Protein AF-A0A6B1GL31-F1 (afdb_monomer_lite)

Radius of gyration: 16.12 Å; chains: 1; bounding box: 44×30×36 Å

pLDDT: mean 74.43, std 24.96, range [25.78, 97.75]

Secondary structure (DSSP, 8-state):
------SSTTTT-SEEEEEEEEETHHHHHTT-S--EEEEEEEETTEEEEEEEEESS-TTSS-EEEEEETTSPPEETTEEP------TT--S------S---S-----------

Foldseek 3Di:
DDDDDPPDPVLPDQKDKDWDQWAVVVCVVVVHQFIKTKIFMDGSNHTAKIKIFGCQDPVRHTWIWIDGQVGATDTPNHHDDPPDPDPPDPDDDDDDRDDPPDDPPDPPPDDDD

Structure (mmCIF, N/CA/C/O backbone):
data_AF-A0A6B1GL31-F1
#
_entry.id   AF-A0A6B1GL31-F1
#
loop_
_atom_site.group_PDB
_atom_site.id
_atom_site.type_symbol
_atom_site.label_atom_id
_atom_site.label_alt_id
_atom_site.label_comp_id
_atom_site.label_asym_id
_atom_site.label_entity_id
_atom_site.label_seq_id
_atom_site.pdbx_PDB_ins_code
_atom_site.Cartn_x
_atom_site.Cartn_y
_atom_site.Cartn_z
_atom_site.occupancy
_atom_site.B_iso_or_equiv
_atom_site.auth_seq_id
_atom_site.auth_comp_id
_atom_site.auth_asym_id
_atom_site.auth_atom_id
_atom_site.pdbx_PDB_model_num
ATOM 1 N N . MET A 1 1 ? -24.780 13.510 -17.388 1.00 36.78 1 MET A N 1
ATOM 2 C CA . MET A 1 1 ? -25.994 13.641 -16.550 1.00 36.78 1 MET A CA 1
ATOM 3 C C . MET A 1 1 ? -25.917 12.570 -15.474 1.00 36.78 1 MET A C 1
ATOM 5 O O . MET A 1 1 ? -25.730 11.428 -15.863 1.00 36.78 1 MET A O 1
ATOM 9 N N . GLY A 1 2 ? -26.027 12.949 -14.189 1.00 37.94 2 GLY A N 1
ATOM 10 C CA . GLY A 1 2 ? -25.887 12.077 -12.999 1.00 37.94 2 GLY A CA 1
ATOM 11 C C . GLY A 1 2 ? -24.460 11.539 -12.758 1.00 37.94 2 GLY A C 1
ATOM 12 O O . GLY A 1 2 ? -23.749 11.303 -13.728 1.00 37.94 2 GLY A O 1
ATOM 13 N N . ALA A 1 3 ? -23.954 11.323 -11.537 1.00 46.50 3 ALA A N 1
ATOM 14 C CA . ALA A 1 3 ? -24.313 11.747 -10.163 1.00 46.50 3 ALA A CA 1
ATOM 15 C C . ALA A 1 3 ? -23.053 11.482 -9.265 1.00 46.50 3 ALA A C 1
ATOM 17 O O . ALA A 1 3 ? -22.081 10.946 -9.794 1.00 46.50 3 ALA A O 1
ATOM 18 N N . GLU A 1 4 ? -22.876 11.810 -7.976 1.00 46.56 4 GLU A N 1
ATOM 19 C CA . GLU A 1 4 ? -23.655 12.411 -6.863 1.00 46.56 4 GLU A CA 1
ATOM 20 C C . GLU A 1 4 ? -22.805 13.558 -6.226 1.00 46.56 4 GLU A C 1
ATOM 22 O O . GLU A 1 4 ? -21.624 13.687 -6.540 1.00 46.56 4 GLU A O 1
ATOM 27 N N . ALA A 1 5 ? -23.281 14.547 -5.454 1.00 50.81 5 ALA A N 1
ATOM 28 C CA . ALA A 1 5 ? -24.040 14.584 -4.185 1.00 50.81 5 ALA A CA 1
ATOM 29 C C . ALA A 1 5 ? -23.289 14.162 -2.890 1.00 50.81 5 ALA A C 1
ATOM 31 O O . ALA A 1 5 ? -23.846 13.511 -2.013 1.00 50.81 5 ALA A O 1
ATOM 32 N N . GLY A 1 6 ? -22.045 14.629 -2.709 1.00 43.34 6 GLY A N 1
ATOM 33 C CA . GLY A 1 6 ? -21.312 14.590 -1.424 1.00 43.34 6 GLY A CA 1
ATOM 34 C C . GLY A 1 6 ? -21.733 15.680 -0.421 1.00 43.34 6 GLY A C 1
ATOM 35 O O . GLY A 1 6 ? -20.884 16.429 0.066 1.00 43.34 6 GLY A O 1
ATOM 36 N N . GLY A 1 7 ? -23.039 15.830 -0.175 1.00 45.38 7 GLY A N 1
ATOM 37 C CA . GLY A 1 7 ? -23.608 16.818 0.749 1.00 45.38 7 GLY A CA 1
ATOM 38 C C . GLY A 1 7 ? -24.314 16.149 1.926 1.00 45.38 7 GLY A C 1
ATOM 39 O O . GLY A 1 7 ? -25.345 15.517 1.727 1.00 45.38 7 GLY A O 1
ATOM 40 N N . ASP A 1 8 ? -23.751 16.314 3.127 1.00 48.38 8 ASP A N 1
ATOM 41 C CA . ASP A 1 8 ? -24.305 16.080 4.477 1.00 48.38 8 ASP A CA 1
ATOM 42 C C . ASP A 1 8 ? -24.834 14.667 4.844 1.00 48.38 8 ASP A C 1
ATOM 44 O O . ASP A 1 8 ? -24.639 14.223 5.975 1.00 48.38 8 ASP A O 1
ATOM 48 N N . ALA A 1 9 ? -25.392 13.892 3.910 1.00 51.22 9 ALA A N 1
ATOM 49 C CA . ALA A 1 9 ? -25.933 12.539 4.118 1.00 51.22 9 ALA A CA 1
ATOM 50 C C . ALA A 1 9 ? -24.868 11.430 4.285 1.00 51.22 9 ALA A C 1
ATOM 52 O O . ALA A 1 9 ? -25.190 10.259 4.505 1.00 51.22 9 ALA A O 1
ATOM 53 N N . GLU A 1 10 ? -23.589 11.772 4.143 1.00 53.59 10 GLU A N 1
ATOM 54 C CA . GLU A 1 10 ? -22.463 10.850 4.323 1.00 53.59 10 GLU A CA 1
ATOM 55 C C . GLU A 1 10 ? -21.936 10.854 5.770 1.00 53.59 10 GLU A C 1
ATOM 57 O O . GLU A 1 10 ? -21.319 9.886 6.208 1.00 53.59 10 GLU A O 1
ATOM 62 N N . ALA A 1 11 ? -22.248 11.902 6.545 1.00 54.56 11 ALA A N 1
ATOM 63 C CA . ALA A 1 11 ? -21.807 12.059 7.932 1.00 54.56 11 ALA A CA 1
ATOM 64 C C . ALA A 1 11 ? -22.447 11.054 8.912 1.00 54.56 11 ALA A C 1
ATOM 66 O O . ALA A 1 11 ? -21.862 10.777 9.958 1.00 54.56 11 ALA A O 1
ATOM 67 N N . ASP A 1 12 ? -23.618 10.506 8.570 1.00 63.50 12 ASP A N 1
ATOM 68 C CA . ASP A 1 12 ? -24.404 9.603 9.428 1.00 63.50 12 ASP A CA 1
ATOM 69 C C . ASP A 1 12 ? -24.284 8.115 9.028 1.00 63.50 12 ASP A C 1
ATOM 71 O O . ASP A 1 12 ? -24.831 7.222 9.676 1.00 63.50 12 ASP A O 1
ATOM 75 N N . ARG A 1 13 ? -23.533 7.802 7.961 1.00 78.19 13 ARG A N 1
ATOM 76 C CA . ARG A 1 13 ? -23.271 6.407 7.575 1.00 78.19 13 ARG A CA 1
ATOM 77 C C . ARG A 1 13 ? -22.286 5.766 8.549 1.00 78.19 13 ARG A C 1
ATOM 79 O O . ARG A 1 13 ? -21.183 6.272 8.754 1.00 78.19 13 ARG A O 1
ATOM 86 N N . GLU A 1 14 ? -22.644 4.603 9.109 1.00 90.62 14 GLU A N 1
ATOM 87 C CA . GLU A 1 14 ? -21.724 3.894 10.007 1.00 90.62 14 GLU A CA 1
ATOM 88 C C . GLU A 1 14 ? -20.427 3.513 9.291 1.00 90.62 14 GLU A C 1
ATOM 90 O O . GLU A 1 14 ? -19.370 3.660 9.896 1.00 90.62 14 GLU A O 1
ATOM 95 N N . PHE A 1 15 ? -20.496 3.091 8.024 1.00 93.81 15 PHE A N 1
ATOM 96 C CA . PHE A 1 15 ? -19.333 2.774 7.197 1.00 93.81 15 PHE A CA 1
ATOM 97 C C . PHE A 1 15 ? -19.351 3.555 5.878 1.00 93.81 15 PHE A C 1
ATOM 99 O O . PHE A 1 15 ? -20.375 3.609 5.197 1.00 93.81 15 PHE A O 1
ATOM 106 N N . VAL A 1 16 ? -18.198 4.112 5.505 1.00 94.56 16 VAL A N 1
ATOM 107 C CA . VAL A 1 16 ? -17.953 4.804 4.230 1.00 94.56 16 VAL A CA 1
ATOM 108 C C . VAL A 1 16 ? -16.721 4.185 3.576 1.00 94.56 16 VAL A C 1
ATOM 110 O O . VAL A 1 16 ? -15.691 4.018 4.230 1.00 94.56 16 VAL A O 1
ATOM 113 N N . TRP A 1 17 ? -16.828 3.841 2.294 1.00 95.06 17 TRP A N 1
ATOM 114 C CA . TRP A 1 17 ? -15.726 3.297 1.502 1.00 95.06 17 TRP A CA 1
ATOM 115 C C . TRP A 1 17 ? -15.073 4.414 0.691 1.00 95.06 17 TRP A C 1
ATOM 117 O O . TRP A 1 17 ? -15.756 5.161 -0.003 1.00 95.06 17 TRP A O 1
ATOM 127 N N . VAL A 1 18 ? -13.750 4.506 0.763 1.00 92.44 18 VAL A N 1
ATOM 128 C CA . VAL A 1 18 ? -12.929 5.449 -0.003 1.00 92.44 18 VAL A CA 1
ATOM 129 C C . VAL A 1 18 ? -12.078 4.634 -0.967 1.00 92.44 18 VAL A C 1
ATOM 131 O O . VAL A 1 18 ? -11.426 3.681 -0.542 1.00 92.44 18 VAL A O 1
ATOM 134 N N . LEU A 1 19 ? -12.096 4.984 -2.252 1.00 93.56 19 LEU A N 1
ATOM 135 C CA . LEU A 1 19 ? -11.375 4.268 -3.302 1.00 93.56 19 LEU A CA 1
ATOM 136 C C . LEU A 1 19 ? -10.612 5.259 -4.184 1.00 93.56 19 LEU A C 1
ATOM 138 O O . LEU A 1 19 ? -11.183 6.264 -4.605 1.00 93.56 19 LEU A O 1
ATOM 142 N N . ASP A 1 20 ? -9.364 4.932 -4.510 1.00 93.06 20 ASP A N 1
ATOM 143 C CA . ASP A 1 20 ? -8.645 5.515 -5.646 1.00 93.06 20 ASP A CA 1
ATOM 144 C C . ASP A 1 20 ? -8.182 4.365 -6.556 1.00 93.06 20 ASP A C 1
ATOM 146 O O . ASP A 1 20 ? -7.348 3.554 -6.130 1.00 93.06 20 ASP A O 1
ATOM 150 N N . PRO A 1 21 ? -8.729 4.233 -7.779 1.00 91.94 21 PRO A N 1
ATOM 151 C CA . PRO A 1 21 ? -8.355 3.147 -8.671 1.00 91.94 21 PRO A CA 1
ATOM 152 C C . PRO A 1 21 ? -6.918 3.274 -9.199 1.00 91.94 21 PRO A C 1
ATOM 154 O O . PRO A 1 21 ? -6.327 2.234 -9.494 1.00 91.94 21 PRO A O 1
ATOM 157 N N . VAL A 1 22 ? -6.352 4.487 -9.328 1.00 93.88 22 VAL A N 1
ATOM 158 C CA . VAL A 1 22 ? -4.996 4.711 -9.872 1.00 93.88 22 VAL A CA 1
ATOM 159 C C . VAL A 1 22 ? -4.341 5.965 -9.265 1.00 93.88 22 VAL A C 1
ATOM 161 O O . VAL A 1 22 ? -4.291 7.028 -9.898 1.00 93.88 22 VAL A O 1
ATOM 164 N N . ASP A 1 23 ? -3.721 5.805 -8.093 1.00 90.31 23 ASP A N 1
ATOM 165 C CA . ASP A 1 23 ? -2.726 6.762 -7.597 1.00 90.31 23 ASP A CA 1
ATOM 166 C C . ASP A 1 23 ? -1.446 6.653 -8.446 1.00 90.31 23 ASP A C 1
ATOM 168 O O . ASP A 1 23 ? -1.017 5.565 -8.845 1.00 90.31 23 ASP A O 1
ATOM 172 N N . GLY A 1 24 ? -0.828 7.792 -8.755 1.00 93.19 24 GLY A N 1
ATOM 173 C CA . GLY A 1 24 ? 0.293 7.872 -9.690 1.00 93.19 24 GLY A CA 1
ATOM 174 C C . GLY A 1 24 ? -0.121 7.782 -11.164 1.00 93.19 24 GLY A C 1
ATOM 175 O O . GLY A 1 24 ? 0.646 7.270 -11.978 1.00 93.19 24 GLY A O 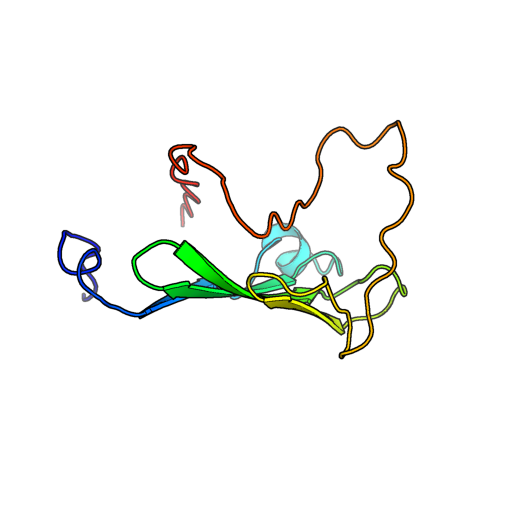1
ATOM 176 N N . THR A 1 25 ? -1.297 8.305 -11.538 1.00 94.25 25 THR A N 1
ATOM 177 C CA . THR A 1 25 ? -1.850 8.261 -12.911 1.00 94.25 25 THR A CA 1
ATOM 178 C C . THR A 1 25 ? -0.845 8.665 -14.000 1.00 94.25 25 THR A C 1
ATOM 180 O O . THR A 1 25 ? -0.790 8.036 -15.052 1.00 94.25 25 THR A O 1
ATOM 183 N N . ALA A 1 26 ? -0.001 9.673 -13.748 1.00 95.12 26 ALA A N 1
ATOM 184 C CA . ALA A 1 26 ? 1.042 10.090 -14.688 1.00 95.12 26 ALA A CA 1
ATOM 185 C C . ALA A 1 26 ? 2.091 8.991 -14.941 1.00 95.12 26 ALA A C 1
ATOM 187 O O . ALA A 1 26 ? 2.496 8.791 -16.084 1.00 95.12 26 ALA A O 1
ATOM 188 N N . ASN A 1 27 ? 2.494 8.245 -13.908 1.00 95.06 27 ASN A N 1
ATOM 189 C CA . ASN A 1 27 ? 3.408 7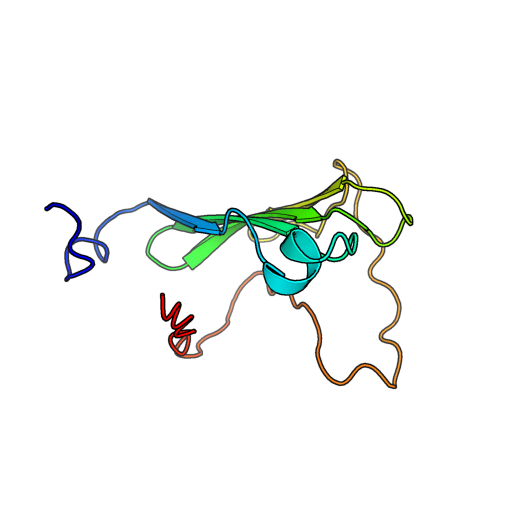.113 -14.052 1.00 95.06 27 ASN A CA 1
ATOM 190 C C . ASN A 1 27 ? 2.729 5.971 -14.814 1.00 95.06 27 ASN A C 1
ATOM 192 O O . ASN A 1 27 ? 3.312 5.460 -15.765 1.00 95.06 27 ASN A O 1
ATOM 196 N N . PHE A 1 28 ? 1.479 5.647 -14.460 1.00 93.31 28 PHE A N 1
ATOM 197 C CA . PHE A 1 28 ? 0.679 4.621 -15.134 1.00 93.31 28 PHE A CA 1
ATOM 198 C C . PHE A 1 28 ? 0.538 4.886 -16.643 1.00 93.31 28 PHE A C 1
ATOM 200 O O . PHE A 1 28 ? 0.892 4.033 -17.454 1.00 93.31 28 PHE A O 1
ATOM 207 N N . VAL A 1 29 ? 0.102 6.092 -17.028 1.00 96.94 29 VAL A N 1
ATOM 208 C CA . VAL A 1 29 ? -0.094 6.484 -18.438 1.00 96.94 29 VAL A CA 1
ATOM 209 C C . VAL A 1 29 ? 1.221 6.499 -19.228 1.00 96.94 29 VAL A C 1
ATOM 211 O O . VAL A 1 29 ? 1.221 6.165 -20.409 1.00 96.94 29 VAL A O 1
ATOM 214 N N . ASN A 1 30 ? 2.347 6.833 -18.590 1.00 96.75 30 ASN A N 1
ATOM 215 C CA . ASN A 1 30 ? 3.670 6.822 -19.227 1.00 96.75 30 ASN A CA 1
ATOM 216 C C . ASN A 1 30 ? 4.409 5.469 -19.094 1.00 96.75 30 ASN A C 1
ATOM 218 O O . ASN A 1 30 ? 5.590 5.385 -19.422 1.00 96.75 30 ASN A O 1
ATOM 222 N N . GLY A 1 31 ? 3.747 4.409 -18.612 1.00 94.38 31 GLY A N 1
ATOM 223 C CA . GLY A 1 31 ? 4.318 3.058 -18.522 1.00 94.38 31 GLY A CA 1
ATOM 224 C C . GLY A 1 31 ? 5.356 2.843 -17.410 1.00 94.38 31 GLY A C 1
ATOM 225 O O . GLY A 1 31 ? 6.011 1.801 -17.378 1.00 94.38 31 GLY A O 1
ATOM 226 N N . PHE A 1 32 ? 5.515 3.785 -16.478 1.00 95.56 32 PHE A N 1
ATOM 227 C CA . PHE A 1 32 ? 6.401 3.626 -15.324 1.00 95.56 32 PHE A CA 1
ATOM 228 C C . PHE A 1 32 ? 5.705 2.812 -14.217 1.00 95.56 32 PHE A C 1
ATOM 230 O O . PHE A 1 32 ? 4.619 3.201 -13.785 1.00 95.56 32 PHE A O 1
ATOM 237 N N . PRO A 1 33 ? 6.322 1.745 -13.667 1.00 92.56 33 PRO A N 1
ATOM 238 C CA . PRO A 1 33 ? 5.711 0.861 -12.665 1.00 92.56 33 PRO A CA 1
ATOM 239 C C . PRO A 1 33 ? 5.723 1.457 -11.242 1.00 92.56 33 PRO A C 1
ATOM 241 O O . PRO A 1 33 ? 6.035 0.772 -10.264 1.00 92.56 33 PRO A O 1
ATOM 244 N N . LEU A 1 34 ? 5.372 2.738 -11.118 1.00 95.00 34 LEU A N 1
ATOM 245 C CA . LEU A 1 34 ? 5.297 3.508 -9.874 1.00 95.00 34 LEU A CA 1
ATOM 246 C C . LEU A 1 34 ? 3.882 4.080 -9.684 1.00 95.00 34 LEU A C 1
ATOM 248 O O . LEU A 1 34 ? 3.695 5.295 -9.606 1.00 95.00 34 LEU A O 1
ATOM 252 N N . PHE A 1 35 ? 2.890 3.192 -9.651 1.00 96.38 35 PHE A N 1
ATOM 253 C CA . PHE A 1 35 ? 1.478 3.506 -9.428 1.00 96.38 35 PHE A CA 1
ATOM 254 C C . PHE A 1 35 ? 0.853 2.507 -8.443 1.00 96.38 35 PHE A C 1
ATOM 256 O O . PHE A 1 35 ? 1.439 1.465 -8.122 1.00 96.38 35 PHE A O 1
ATOM 263 N N . ALA A 1 36 ? -0.329 2.833 -7.934 1.00 97.75 36 ALA A N 1
ATOM 264 C CA . ALA A 1 36 ? -1.029 2.015 -6.953 1.00 97.75 36 ALA A CA 1
ATOM 265 C C . ALA A 1 36 ? -2.550 2.111 -7.112 1.00 97.75 36 ALA A C 1
ATOM 267 O O . ALA A 1 36 ? -3.065 3.071 -7.676 1.00 97.75 36 ALA A O 1
ATOM 268 N N . SER A 1 37 ? -3.266 1.141 -6.553 1.00 97.31 37 SER A N 1
ATOM 269 C CA . SER A 1 37 ? -4.714 1.214 -6.334 1.00 97.31 37 SER A CA 1
ATOM 270 C C . SER A 1 37 ? -4.964 1.129 -4.833 1.00 97.31 37 SER A C 1
ATOM 272 O O . SER A 1 37 ? -4.375 0.277 -4.162 1.00 97.31 37 SER A O 1
ATOM 274 N N . SER A 1 38 ? -5.817 1.996 -4.290 1.00 96.81 38 SER A N 1
ATOM 275 C CA . SER A 1 38 ? -6.070 2.073 -2.849 1.00 96.81 38 SER A CA 1
ATOM 276 C C . SER A 1 38 ? -7.550 1.962 -2.501 1.00 96.81 38 SER A C 1
ATOM 278 O O . SER A 1 38 ? -8.429 2.424 -3.232 1.00 96.81 38 SER A O 1
ATOM 280 N N . ILE A 1 39 ? -7.818 1.336 -1.357 1.00 96.94 39 ILE A N 1
ATOM 281 C CA . ILE A 1 39 ? -9.149 1.193 -0.777 1.00 96.94 39 ILE A CA 1
ATOM 282 C C . ILE A 1 39 ? -9.066 1.356 0.740 1.00 96.94 39 ILE A C 1
ATOM 284 O O . ILE A 1 39 ? -8.146 0.855 1.387 1.00 96.94 39 ILE A O 1
ATOM 288 N N . GLY A 1 40 ? -10.032 2.054 1.324 1.00 96.44 40 GLY A N 1
ATOM 289 C CA . GLY A 1 40 ? -10.128 2.267 2.762 1.00 96.44 40 GLY A CA 1
ATOM 290 C C . GLY A 1 40 ? -11.572 2.283 3.235 1.00 96.44 40 GLY A C 1
ATOM 291 O O . GLY A 1 40 ? -12.475 2.671 2.497 1.00 96.44 40 GLY A O 1
ATOM 292 N N . VAL A 1 41 ? -11.785 1.884 4.485 1.00 95.50 41 VAL A N 1
ATOM 293 C CA . VAL A 1 41 ? -13.083 1.968 5.158 1.00 95.50 41 VAL A CA 1
ATOM 294 C C . VAL A 1 41 ? -12.966 2.914 6.343 1.00 95.50 41 VAL A C 1
ATOM 296 O O . VAL A 1 41 ? -12.136 2.724 7.236 1.00 95.50 41 VAL A O 1
ATOM 299 N N . LEU A 1 42 ? -13.832 3.921 6.364 1.00 92.75 42 LEU A N 1
ATOM 300 C CA . LEU A 1 42 ? -14.078 4.776 7.515 1.00 92.75 42 LEU A CA 1
ATOM 301 C C . LEU A 1 42 ? -15.274 4.211 8.291 1.00 92.75 42 LEU A C 1
ATOM 303 O O . LEU A 1 42 ? -16.332 4.018 7.700 1.00 92.75 42 LEU A O 1
ATOM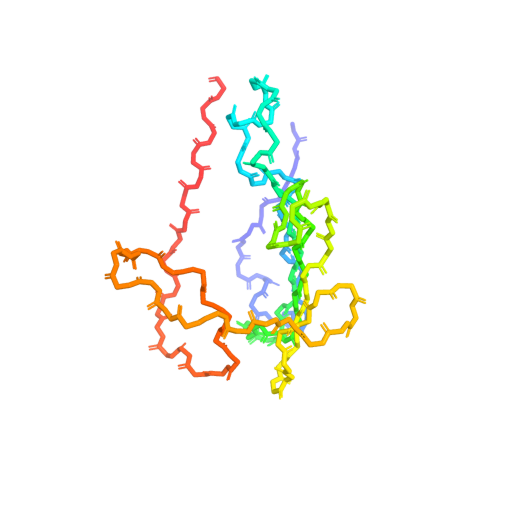 307 N N . ARG A 1 43 ? -15.152 4.008 9.606 1.00 91.56 43 ARG A N 1
ATOM 308 C CA . ARG A 1 43 ? -16.289 3.798 10.510 1.00 91.56 43 ARG A CA 1
ATOM 309 C C . ARG A 1 43 ? -16.599 5.095 11.253 1.00 91.56 43 ARG A C 1
ATOM 311 O O . ARG A 1 43 ? -15.745 5.579 11.996 1.00 91.56 43 ARG A O 1
ATOM 318 N N . ARG A 1 44 ? -17.791 5.674 11.066 1.00 90.06 44 ARG A N 1
ATOM 319 C CA . ARG A 1 44 ? -18.197 6.979 11.642 1.00 90.06 44 ARG A CA 1
ATOM 320 C C . ARG A 1 44 ? -17.115 8.060 11.443 1.00 90.06 44 ARG A C 1
ATOM 322 O O . ARG A 1 44 ? -16.661 8.699 12.390 1.00 90.06 44 ARG A O 1
ATOM 329 N N . GLY A 1 45 ? -16.613 8.170 10.211 1.00 87.19 45 GLY A N 1
ATOM 330 C CA . GLY A 1 45 ? -15.542 9.100 9.826 1.00 87.19 45 GLY A CA 1
ATOM 331 C C . GLY A 1 45 ? -14.114 8.743 10.282 1.00 87.19 45 GLY A C 1
ATOM 332 O O . GLY A 1 45 ? -13.186 9.475 9.944 1.00 87.19 45 GLY A O 1
ATOM 333 N N . ARG A 1 46 ? -13.891 7.640 11.015 1.00 88.62 46 ARG A N 1
ATOM 334 C CA . ARG A 1 46 ? -12.549 7.181 11.438 1.00 88.62 46 ARG A CA 1
ATOM 335 C C . ARG A 1 46 ? -12.047 6.023 10.569 1.00 88.62 46 ARG A C 1
ATOM 337 O O . ARG A 1 46 ? -12.776 5.046 10.455 1.00 88.62 46 ARG A O 1
ATOM 344 N N . PRO A 1 47 ? -10.825 6.050 10.012 1.00 89.25 47 PRO A N 1
ATOM 345 C CA . PRO A 1 47 ? -10.289 4.911 9.263 1.00 89.25 47 PRO A CA 1
ATOM 346 C C . PRO A 1 47 ? -10.129 3.679 10.162 1.00 89.25 47 PRO A C 1
ATOM 348 O O . PRO A 1 47 ? -9.489 3.765 11.209 1.00 89.25 47 PRO A O 1
ATOM 351 N N . VAL A 1 48 ? -10.708 2.549 9.742 1.00 95.44 48 VAL A N 1
ATOM 352 C CA . VAL A 1 48 ? -10.670 1.268 10.476 1.00 95.44 48 VAL A CA 1
ATOM 353 C C . VAL A 1 48 ? -9.931 0.153 9.742 1.00 95.44 48 VAL A C 1
ATOM 355 O O . VAL A 1 48 ? -9.362 -0.717 10.394 1.00 95.44 48 VAL A O 1
ATOM 358 N N . VAL A 1 49 ? -9.892 0.179 8.409 1.00 96.00 49 VAL A N 1
ATOM 359 C CA . VAL A 1 49 ? -9.080 -0.729 7.585 1.00 96.00 49 VAL A CA 1
ATOM 360 C C . VAL A 1 49 ? -8.724 -0.050 6.267 1.00 96.00 49 VAL A C 1
ATOM 362 O O . VAL A 1 49 ? -9.489 0.779 5.768 1.00 96.00 49 VAL A O 1
ATOM 365 N N . GLY A 1 50 ? -7.568 -0.387 5.704 1.00 96.69 50 GLY A N 1
ATOM 366 C CA . GLY A 1 50 ? -7.183 0.028 4.362 1.00 96.69 50 GLY A CA 1
ATOM 367 C C . GLY A 1 50 ? -6.187 -0.928 3.721 1.00 96.69 50 GLY A C 1
ATOM 368 O O . GLY A 1 50 ? -5.411 -1.594 4.410 1.00 96.69 50 GLY A O 1
ATOM 369 N N . ALA A 1 51 ? -6.215 -0.977 2.395 1.00 97.50 51 ALA A N 1
ATOM 370 C CA . ALA A 1 51 ? -5.289 -1.734 1.572 1.00 97.50 51 ALA A CA 1
ATOM 371 C C . ALA A 1 51 ? -4.814 -0.888 0.385 1.00 97.50 51 ALA A C 1
ATOM 373 O O . ALA A 1 51 ? -5.563 -0.084 -0.171 1.00 97.50 51 ALA A O 1
ATOM 374 N N . ILE A 1 52 ? -3.555 -1.080 0.003 1.00 97.50 52 ILE A N 1
ATOM 375 C CA . ILE A 1 52 ? -2.924 -0.456 -1.156 1.00 97.50 52 ILE A CA 1
ATOM 376 C C . ILE A 1 52 ? -2.225 -1.566 -1.933 1.00 97.50 52 ILE A C 1
ATOM 378 O O . ILE A 1 52 ? -1.265 -2.163 -1.441 1.00 97.50 52 ILE A O 1
ATOM 382 N N . TRP A 1 53 ? -2.696 -1.840 -3.146 1.00 97.75 53 TRP A N 1
ATOM 383 C CA . TRP A 1 53 ? -1.933 -2.625 -4.107 1.00 97.75 53 TRP A CA 1
ATOM 3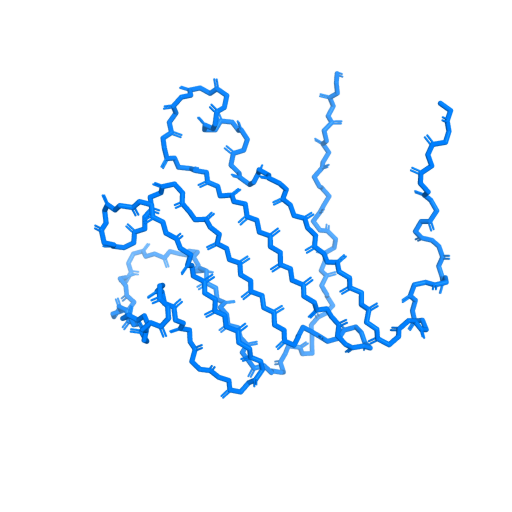84 C C . TRP A 1 53 ? -0.931 -1.700 -4.795 1.00 97.75 53 TRP A C 1
ATOM 386 O O . TRP A 1 53 ? -1.327 -0.683 -5.360 1.00 97.75 53 TRP A O 1
ATOM 396 N N . CYS A 1 54 ? 0.353 -2.047 -4.757 1.00 96.38 54 CYS A N 1
ATOM 397 C CA . CYS A 1 54 ? 1.410 -1.307 -5.443 1.00 96.38 54 CYS A CA 1
ATOM 398 C C . CYS A 1 54 ? 1.948 -2.121 -6.621 1.00 96.38 54 CYS A C 1
ATOM 400 O O . CYS A 1 54 ? 2.243 -3.309 -6.463 1.00 96.38 54 CYS A O 1
ATOM 402 N N . SER A 1 55 ? 2.199 -1.465 -7.759 1.00 96.50 55 SER A N 1
ATOM 403 C CA . SER A 1 55 ? 2.910 -2.081 -8.890 1.00 96.50 55 SER A CA 1
ATOM 404 C C . SER A 1 55 ? 4.366 -2.432 -8.551 1.00 96.50 55 SER A C 1
ATOM 406 O O . SER A 1 55 ? 4.893 -3.420 -9.055 1.00 96.50 55 SER A O 1
ATOM 408 N N . THR A 1 56 ? 5.000 -1.667 -7.654 1.00 95.00 56 THR A N 1
ATOM 409 C CA . THR A 1 56 ? 6.328 -1.959 -7.089 1.00 95.00 56 THR A CA 1
ATOM 410 C C . THR A 1 56 ? 6.308 -1.756 -5.573 1.00 95.00 56 THR A C 1
ATOM 412 O O . THR A 1 56 ? 5.944 -0.685 -5.090 1.00 95.00 56 THR A O 1
ATOM 415 N N . SER A 1 57 ? 6.713 -2.775 -4.813 1.00 92.19 57 SER A N 1
ATOM 416 C CA . SER A 1 57 ? 6.803 -2.760 -3.344 1.00 92.19 57 SER A CA 1
ATOM 417 C C . SER A 1 57 ? 8.252 -2.722 -2.837 1.00 92.19 57 SER A C 1
ATOM 419 O O . SER A 1 57 ? 9.207 -2.783 -3.613 1.00 92.19 57 SER A O 1
ATOM 421 N N . HIS A 1 58 ? 8.428 -2.718 -1.510 1.00 89.25 58 HIS A N 1
ATOM 422 C CA . HIS A 1 58 ? 9.731 -2.891 -0.852 1.00 89.25 58 HIS A CA 1
ATOM 423 C C . HIS A 1 58 ? 10.471 -4.185 -1.250 1.00 89.25 58 HIS A C 1
ATOM 425 O O . HIS A 1 58 ? 11.694 -4.235 -1.163 1.00 89.25 58 HIS A O 1
ATOM 431 N N . ALA A 1 59 ? 9.741 -5.214 -1.695 1.00 90.75 59 ALA A N 1
ATOM 432 C CA . ALA A 1 59 ? 10.287 -6.484 -2.166 1.00 90.75 59 ALA A CA 1
ATOM 433 C C . ALA A 1 59 ? 10.591 -6.482 -3.682 1.00 90.75 59 ALA A C 1
ATOM 435 O O . ALA A 1 59 ? 10.773 -7.546 -4.267 1.00 90.75 59 ALA A O 1
ATOM 436 N N . LEU A 1 60 ? 10.596 -5.305 -4.328 1.00 92.56 60 LEU A N 1
ATOM 437 C CA . LEU A 1 60 ? 10.841 -5.102 -5.768 1.00 92.56 60 LEU A CA 1
ATOM 438 C C . LEU A 1 60 ? 9.911 -5.912 -6.692 1.00 92.56 60 LEU A C 1
ATOM 440 O O . LEU A 1 60 ? 10.241 -6.208 -7.837 1.00 92.56 60 LEU A O 1
ATOM 444 N N . ARG A 1 61 ? 8.717 -6.237 -6.190 1.00 95.00 61 ARG A N 1
ATOM 445 C CA . ARG A 1 61 ? 7.630 -6.916 -6.909 1.00 95.00 61 ARG A CA 1
ATOM 446 C C . ARG A 1 61 ? 6.285 -6.239 -6.631 1.00 95.00 61 ARG A C 1
ATOM 448 O O . ARG A 1 61 ? 6.191 -5.540 -5.615 1.00 95.00 61 ARG A O 1
ATOM 455 N N . PRO A 1 62 ? 5.240 -6.471 -7.442 1.00 97.06 62 PRO A N 1
ATOM 456 C CA . PRO A 1 62 ? 3.886 -6.072 -7.084 1.00 97.06 62 PRO A CA 1
ATOM 457 C C . PRO A 1 62 ? 3.421 -6.725 -5.776 1.00 97.06 62 PRO A C 1
ATOM 459 O O . PRO A 1 62 ? 3.924 -7.788 -5.382 1.00 97.06 62 PRO A O 1
ATOM 462 N N . GLY A 1 63 ? 2.447 -6.100 -5.120 1.00 96.69 63 GLY A N 1
ATOM 463 C CA . GLY A 1 63 ? 1.759 -6.709 -3.986 1.00 96.69 63 GLY A CA 1
ATOM 464 C C . GLY A 1 63 ? 0.901 -5.754 -3.163 1.00 96.69 63 GLY A C 1
ATOM 465 O O . GLY A 1 63 ? 0.915 -4.540 -3.378 1.00 96.69 63 GLY A O 1
ATOM 466 N N . VAL A 1 64 ? 0.161 -6.318 -2.211 1.00 97.44 64 VAL A N 1
ATOM 467 C CA . VAL A 1 64 ? -0.788 -5.604 -1.349 1.00 97.44 64 VAL A CA 1
ATOM 468 C C . VAL A 1 64 ? -0.180 -5.314 0.016 1.00 97.44 64 VAL A C 1
ATOM 470 O O . VAL A 1 64 ? 0.105 -6.228 0.791 1.00 97.44 64 VAL A O 1
ATOM 473 N N . TYR A 1 65 ? -0.069 -4.029 0.343 1.00 97.00 65 TYR A N 1
ATOM 474 C CA . TYR A 1 65 ? 0.029 -3.561 1.721 1.00 97.00 65 TYR A CA 1
ATOM 475 C C . TYR A 1 65 ? -1.367 -3.449 2.328 1.00 97.00 65 TYR A C 1
ATOM 477 O O . TYR A 1 65 ? -2.279 -2.952 1.670 1.00 97.00 65 TYR A O 1
ATOM 485 N N . HIS A 1 66 ? -1.547 -3.843 3.586 1.00 96.69 66 HIS A N 1
ATOM 486 C CA . HIS A 1 66 ? -2.809 -3.630 4.305 1.00 96.69 66 HIS A CA 1
ATOM 487 C C . HIS A 1 66 ? -2.589 -3.402 5.798 1.00 96.69 66 HIS A C 1
ATOM 489 O O . HIS A 1 66 ? -1.577 -3.817 6.360 1.00 96.69 66 HIS A O 1
ATOM 495 N N . ALA A 1 67 ? -3.522 -2.694 6.429 1.00 95.69 67 ALA A N 1
ATOM 496 C C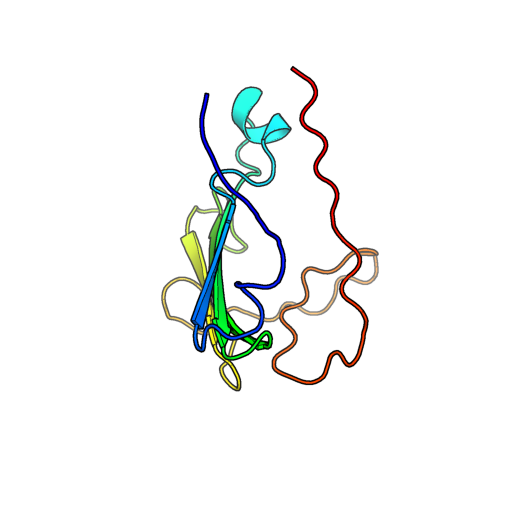A . ALA A 1 67 ? -3.534 -2.458 7.868 1.00 95.69 67 ALA A CA 1
ATOM 497 C C . ALA A 1 67 ? -4.970 -2.247 8.366 1.00 95.69 67 ALA A C 1
ATOM 499 O O . ALA A 1 67 ? -5.829 -1.751 7.633 1.00 95.69 67 ALA A O 1
ATOM 500 N N . GLN A 1 68 ? -5.208 -2.555 9.640 1.00 93.94 68 GLN A N 1
ATOM 501 C CA . GLN A 1 68 ? -6.459 -2.270 10.347 1.00 93.94 68 GLN A CA 1
ATOM 502 C C . GLN A 1 68 ? -6.194 -1.503 11.649 1.00 93.94 68 GLN A C 1
ATOM 504 O O . GLN A 1 68 ? -5.059 -1.459 12.126 1.00 93.94 68 GLN A O 1
ATOM 509 N N . GLU A 1 69 ? -7.222 -0.884 12.231 1.00 90.00 69 GLU A N 1
ATOM 510 C CA . GLU A 1 69 ? -7.101 -0.136 13.48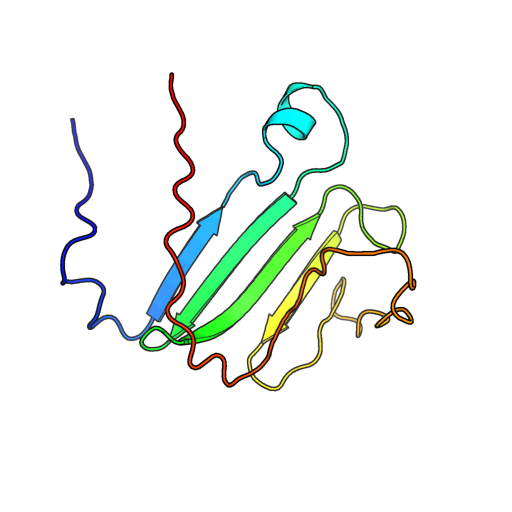6 1.00 90.00 69 GLU A CA 1
ATOM 511 C C . GLU A 1 69 ? -6.525 -1.027 14.604 1.00 90.00 69 GLU A C 1
ATOM 513 O O . GLU A 1 69 ? -7.027 -2.113 14.882 1.00 90.00 69 GLU A O 1
ATOM 518 N N . GLY A 1 70 ? -5.422 -0.581 15.214 1.00 88.31 70 GLY A N 1
ATOM 519 C CA . GLY A 1 70 ? -4.680 -1.337 16.233 1.00 88.31 70 GLY A CA 1
ATOM 520 C C . GLY A 1 70 ? -3.816 -2.498 15.711 1.00 88.31 70 GLY A C 1
ATOM 521 O O . GLY A 1 70 ? -3.061 -3.071 16.493 1.00 88.31 70 GLY A O 1
ATOM 522 N N . GLY A 1 71 ? -3.890 -2.837 14.421 1.00 89.00 71 GLY A N 1
ATOM 523 C CA . GLY A 1 71 ? -3.073 -3.878 13.792 1.00 89.00 71 GLY A CA 1
ATOM 524 C C . GLY A 1 71 ? -1.718 -3.376 13.265 1.00 89.00 71 GLY A C 1
ATOM 525 O O . GLY A 1 71 ? -1.505 -2.167 13.134 1.00 89.00 71 GLY A O 1
ATOM 526 N N . PRO A 1 72 ? -0.790 -4.294 12.933 1.00 91.56 72 PRO A N 1
ATOM 527 C CA . PRO A 1 72 ? 0.429 -3.957 12.205 1.00 91.56 72 PRO A CA 1
ATOM 528 C C . PRO A 1 72 ? 0.123 -3.561 10.751 1.00 91.56 72 PRO A C 1
ATOM 530 O O . PRO A 1 72 ? -0.946 -3.853 10.216 1.00 91.56 72 PRO A O 1
ATOM 533 N N . LEU A 1 73 ? 1.104 -2.939 10.094 1.00 92.69 73 LEU A N 1
ATOM 534 C CA . LEU A 1 73 ? 1.157 -2.897 8.634 1.00 92.69 73 LEU A CA 1
ATOM 535 C C . LEU A 1 73 ? 1.647 -4.258 8.132 1.00 92.69 73 LEU A C 1
ATOM 537 O O . LEU A 1 73 ? 2.729 -4.697 8.523 1.00 92.69 73 LEU A O 1
ATOM 541 N N . CYS A 1 74 ? 0.890 -4.885 7.242 1.00 94.94 74 CYS A N 1
ATOM 542 C CA . CYS A 1 74 ? 1.255 -6.124 6.568 1.00 94.94 74 CYS A CA 1
ATOM 543 C C . CYS A 1 74 ? 1.527 -5.894 5.075 1.00 94.94 74 CYS A C 1
ATOM 545 O O . CYS A 1 74 ? 1.069 -4.912 4.489 1.00 94.94 74 CYS A O 1
ATOM 547 N N . PHE A 1 75 ? 2.257 -6.821 4.458 1.00 95.62 75 PHE A N 1
ATOM 548 C CA . PHE A 1 75 ? 2.460 -6.955 3.020 1.00 95.62 75 PHE A CA 1
ATOM 549 C C . PHE A 1 75 ? 2.288 -8.430 2.637 1.00 95.62 75 PHE A C 1
ATOM 551 O O . PHE A 1 75 ? 2.997 -9.277 3.170 1.00 95.62 75 PHE A O 1
ATOM 558 N N . GLU A 1 76 ? 1.342 -8.747 1.747 1.00 96.31 76 GLU A N 1
ATOM 559 C CA . GLU A 1 76 ? 0.940 -10.139 1.442 1.00 96.31 76 GLU A CA 1
ATOM 560 C C . GLU A 1 76 ? 0.562 -10.969 2.690 1.00 96.31 76 GLU A C 1
ATOM 562 O O . GLU A 1 76 ? 0.890 -12.145 2.802 1.00 96.31 76 GLU A O 1
ATOM 567 N N . GLY A 1 77 ? -0.106 -10.344 3.667 1.00 93.44 77 GLY A N 1
ATOM 568 C CA . GLY A 1 77 ? -0.501 -10.995 4.928 1.00 93.44 77 GLY A CA 1
ATOM 569 C C . GLY A 1 77 ? 0.568 -10.948 6.024 1.00 93.44 77 GLY A C 1
ATOM 570 O O . GLY A 1 77 ? 0.223 -10.744 7.187 1.00 93.44 77 GLY A O 1
ATOM 571 N N . GLU A 1 78 ? 1.844 -11.019 5.656 1.00 94.44 78 GLU A N 1
ATOM 572 C CA . GLU A 1 78 ? 2.969 -10.996 6.597 1.00 94.44 78 GLU A CA 1
ATOM 573 C C . GLU A 1 78 ? 3.273 -9.582 7.125 1.00 94.44 78 GLU A C 1
ATOM 575 O O . GLU A 1 78 ? 3.132 -8.615 6.372 1.00 94.44 78 GLU A O 1
ATOM 580 N N . PRO A 1 79 ? 3.725 -9.408 8.383 1.00 92.31 79 PRO A N 1
ATOM 581 C CA . PRO A 1 79 ? 4.125 -8.103 8.910 1.00 92.31 79 PRO A CA 1
ATOM 582 C C . PRO A 1 79 ? 5.190 -7.429 8.034 1.00 92.31 79 PRO A C 1
ATOM 584 O O . PRO A 1 79 ? 6.291 -7.948 7.843 1.00 92.31 79 PRO A O 1
ATOM 587 N N . ALA A 1 80 ? 4.875 -6.247 7.504 1.00 88.12 80 ALA A N 1
ATOM 588 C CA . ALA A 1 80 ? 5.778 -5.523 6.624 1.00 88.12 80 ALA A CA 1
ATOM 589 C C . ALA A 1 80 ? 6.984 -4.994 7.422 1.00 88.12 80 ALA A C 1
ATOM 591 O O . ALA A 1 80 ? 6.804 -4.438 8.512 1.00 88.12 80 ALA A O 1
ATOM 592 N N . PRO A 1 81 ? 8.216 -5.088 6.889 1.00 80.38 81 PRO A N 1
ATOM 593 C CA . PRO A 1 81 ? 9.379 -4.539 7.563 1.00 80.38 81 PRO A CA 1
ATOM 594 C C . PRO A 1 81 ? 9.258 -3.014 7.644 1.00 80.38 81 PRO A C 1
ATOM 596 O O . PRO A 1 81 ? 9.376 -2.303 6.643 1.00 80.38 81 PRO A O 1
ATOM 599 N N . LEU A 1 82 ? 9.074 -2.499 8.862 1.00 69.88 82 LEU A N 1
ATOM 600 C CA . LEU A 1 82 ? 9.259 -1.082 9.163 1.00 69.88 82 LEU A CA 1
ATOM 601 C C . LEU A 1 82 ? 10.751 -0.758 9.027 1.00 69.88 82 LEU A C 1
ATOM 603 O O . LEU A 1 82 ? 11.523 -0.845 9.984 1.00 69.88 82 LEU A O 1
ATOM 607 N N . GLY A 1 83 ? 11.164 -0.421 7.805 1.00 61.12 83 GLY A N 1
ATOM 608 C CA . GLY A 1 83 ? 12.525 0.011 7.519 1.00 61.12 83 GLY A CA 1
ATOM 609 C C . GLY A 1 83 ? 12.923 1.174 8.428 1.00 61.12 83 GLY A C 1
ATOM 610 O O . GLY A 1 83 ? 12.121 2.075 8.690 1.00 61.12 83 GLY A O 1
ATOM 611 N N . ARG A 1 84 ? 14.176 1.174 8.904 1.00 54.94 84 ARG A N 1
ATOM 612 C CA . ARG A 1 84 ? 14.720 2.326 9.639 1.00 54.94 84 ARG A CA 1
ATOM 613 C C . ARG A 1 84 ? 14.526 3.582 8.778 1.00 54.94 84 ARG A C 1
ATOM 615 O O . ARG A 1 84 ? 14.891 3.529 7.602 1.00 54.94 84 ARG A O 1
ATOM 622 N N . PRO A 1 85 ? 13.991 4.695 9.318 1.00 56.25 85 PRO A N 1
ATOM 623 C CA . PRO A 1 85 ? 13.766 5.897 8.526 1.00 56.25 85 PRO A CA 1
ATOM 624 C C . PRO A 1 85 ? 15.077 6.363 7.893 1.00 56.25 85 PRO A C 1
ATOM 626 O O . PRO A 1 85 ? 16.017 6.743 8.593 1.00 56.25 85 PRO A O 1
ATOM 629 N N . SER A 1 86 ? 15.151 6.335 6.565 1.00 52.94 86 SER A N 1
ATOM 630 C CA . SER A 1 86 ? 16.282 6.890 5.835 1.00 52.94 86 SER A CA 1
ATOM 631 C C . SER A 1 86 ? 16.293 8.404 6.041 1.00 52.94 86 SER A C 1
ATOM 633 O O . SER A 1 86 ? 15.343 9.104 5.693 1.00 52.94 86 SER A O 1
ATOM 635 N N . VAL A 1 87 ? 17.375 8.915 6.636 1.00 57.12 87 VAL A N 1
ATOM 636 C CA . VAL A 1 87 ? 17.480 10.292 7.165 1.00 57.12 87 VAL A CA 1
ATOM 637 C C . VAL A 1 87 ? 17.196 11.373 6.102 1.00 57.12 87 VAL A C 1
ATOM 639 O O . VAL A 1 87 ? 16.751 12.467 6.435 1.00 57.12 87 VAL A O 1
ATOM 642 N N . GLY A 1 88 ? 17.384 11.060 4.814 1.00 58.00 88 GLY A N 1
ATOM 643 C CA . GLY A 1 88 ? 17.072 11.950 3.688 1.00 58.00 88 GLY A CA 1
ATOM 644 C C . GLY A 1 88 ? 15.602 11.993 3.232 1.00 58.00 88 GLY A C 1
ATOM 645 O O . GLY A 1 88 ? 15.249 12.866 2.436 1.00 58.00 88 GLY A O 1
ATOM 646 N N . VAL A 1 89 ? 14.722 11.095 3.695 1.00 55.62 89 VAL A N 1
ATOM 647 C CA . VAL A 1 89 ? 13.329 11.011 3.213 1.00 55.62 89 VAL A CA 1
ATOM 648 C C . VAL A 1 89 ? 12.433 12.029 3.930 1.00 55.62 89 VAL A C 1
ATOM 650 O O . VAL A 1 89 ? 11.922 11.809 5.030 1.00 55.62 89 VAL A O 1
ATOM 653 N N . LYS A 1 90 ? 12.224 13.174 3.266 1.00 44.69 90 LYS A N 1
ATOM 654 C CA . LYS A 1 90 ? 11.445 14.317 3.785 1.00 44.69 90 LYS A CA 1
ATOM 655 C C . LYS A 1 90 ? 9.929 14.084 3.845 1.00 44.69 90 LYS A C 1
ATOM 657 O O . LYS A 1 90 ? 9.255 14.737 4.636 1.00 44.69 90 LYS A O 1
ATOM 662 N N . ARG A 1 91 ? 9.377 13.192 3.013 1.00 44.12 91 ARG A N 1
ATOM 663 C CA . ARG A 1 91 ? 7.943 12.844 2.983 1.00 44.12 91 ARG A CA 1
ATOM 664 C C . ARG A 1 91 ? 7.780 11.360 3.276 1.00 44.12 91 ARG A C 1
ATOM 666 O O . ARG A 1 91 ? 8.423 10.543 2.630 1.00 44.12 91 ARG A O 1
ATOM 673 N N . ARG A 1 92 ? 6.937 11.025 4.251 1.00 50.97 92 ARG A N 1
ATOM 674 C CA . ARG A 1 92 ? 6.719 9.653 4.724 1.00 50.97 92 ARG A CA 1
ATOM 675 C C . ARG A 1 92 ? 5.292 9.224 4.411 1.00 50.97 92 ARG A C 1
ATOM 677 O O . ARG A 1 92 ? 4.363 9.953 4.748 1.00 50.97 92 ARG A O 1
ATOM 684 N N . LEU A 1 93 ? 5.129 8.033 3.838 1.00 46.44 93 LEU A N 1
ATOM 685 C CA . LEU A 1 93 ? 3.866 7.303 3.917 1.00 46.44 93 LEU A CA 1
ATOM 686 C C . LEU A 1 93 ? 3.692 6.868 5.374 1.00 46.44 93 LEU A C 1
ATOM 688 O O . LEU A 1 93 ? 4.512 6.120 5.903 1.00 46.44 93 LEU A O 1
ATOM 692 N N . GLY A 1 94 ? 2.679 7.412 6.043 1.00 48.44 94 GLY A N 1
ATOM 693 C CA . GLY A 1 94 ? 2.392 7.130 7.444 1.00 48.44 94 GLY A CA 1
ATOM 694 C C . GLY A 1 94 ? 1.027 6.481 7.592 1.00 48.44 94 GLY A C 1
ATOM 695 O O . GLY A 1 94 ? 0.016 7.172 7.515 1.00 48.44 94 GLY A O 1
ATOM 696 N N . ALA A 1 95 ? 0.999 5.179 7.873 1.00 43.94 95 ALA A N 1
ATOM 697 C CA . ALA A 1 95 ? -0.165 4.562 8.492 1.00 43.94 95 ALA A CA 1
ATOM 698 C C . ALA A 1 95 ? -0.140 4.925 9.986 1.00 43.94 95 ALA A C 1
ATOM 700 O O . ALA A 1 95 ? 0.749 4.491 10.716 1.00 43.94 95 ALA A O 1
ATOM 701 N N . SER A 1 96 ? -1.075 5.765 10.432 1.00 44.56 96 SER A N 1
ATOM 702 C CA . SER A 1 96 ? -1.223 6.136 11.843 1.00 44.56 96 SER A CA 1
ATOM 703 C C . SER A 1 96 ? -2.457 5.432 12.418 1.00 44.56 96 SER A C 1
ATOM 705 O O . SER A 1 96 ? -3.576 5.898 12.190 1.00 44.56 96 SER A O 1
ATOM 707 N N . PRO A 1 97 ? -2.293 4.302 13.134 1.00 38.38 97 PRO A N 1
ATOM 708 C CA . PRO A 1 97 ? -3.402 3.650 13.813 1.00 38.38 97 PRO A CA 1
ATOM 709 C C . PRO A 1 97 ? -3.783 4.471 15.054 1.00 38.38 97 PRO A C 1
ATOM 711 O O . PRO A 1 97 ? -3.226 4.305 16.136 1.00 38.38 97 PRO A O 1
ATOM 714 N N . GLY A 1 98 ? -4.753 5.369 14.877 1.00 39.53 98 GLY A N 1
ATOM 715 C CA . GLY A 1 98 ? -5.366 6.150 15.950 1.00 39.53 98 GLY A CA 1
ATOM 716 C C . GLY A 1 98 ? -4.757 7.540 16.196 1.00 39.53 98 GLY A C 1
ATOM 717 O O . GLY A 1 98 ? -3.556 7.765 16.106 1.00 39.53 98 GLY A O 1
ATOM 718 N N . ARG A 1 99 ? -5.640 8.480 16.569 1.00 40.00 99 ARG A N 1
ATOM 719 C CA . ARG A 1 99 ? -5.354 9.869 16.993 1.00 40.00 99 ARG A CA 1
ATOM 720 C C . ARG A 1 99 ? -4.539 10.744 16.023 1.00 40.00 99 ARG A C 1
ATOM 722 O O . ARG A 1 99 ? -3.537 11.345 16.396 1.00 40.00 99 ARG A O 1
ATOM 729 N N . ALA A 1 100 ? -5.134 11.033 14.868 1.00 40.19 100 ALA A N 1
ATOM 730 C CA . ALA A 1 100 ? -4.996 12.352 14.247 1.00 40.19 100 ALA A CA 1
ATOM 731 C C . ALA A 1 100 ? -6.237 13.212 14.568 1.00 40.19 100 ALA A C 1
ATOM 733 O O . ALA A 1 100 ? -7.227 13.182 13.843 1.00 40.19 100 ALA A O 1
ATOM 734 N N . HIS A 1 101 ? -6.198 14.003 15.650 1.00 40.50 101 HIS A N 1
ATOM 735 C CA . HIS A 1 101 ? -7.112 15.149 15.809 1.00 40.50 101 HIS A CA 1
ATOM 736 C C . HIS A 1 101 ? -6.592 16.298 14.931 1.00 40.50 101 HIS A C 1
ATOM 738 O O . HIS A 1 101 ? -6.028 17.281 15.403 1.00 40.50 101 HIS A O 1
ATOM 744 N N . GLY A 1 102 ? -6.709 16.112 13.618 1.00 34.81 102 GLY A N 1
ATOM 745 C CA . GLY A 1 102 ? -6.222 17.035 12.605 1.00 34.81 102 GLY A CA 1
ATOM 746 C C . GLY A 1 102 ? -7.198 17.054 11.443 1.00 34.81 102 GLY A C 1
ATOM 747 O O . GLY A 1 102 ? -7.430 16.028 10.812 1.00 34.81 102 GLY A O 1
ATOM 748 N N . ARG A 1 103 ? -7.785 18.225 11.182 1.00 36.94 103 ARG A N 1
ATOM 749 C CA . ARG A 1 103 ? -8.728 18.463 10.084 1.00 36.94 103 ARG A CA 1
ATOM 750 C C . ARG A 1 103 ? -8.091 18.015 8.767 1.00 36.94 103 ARG A C 1
ATOM 752 O O . ARG A 1 103 ? -7.198 18.695 8.264 1.00 36.94 103 ARG A O 1
ATOM 759 N N . MET A 1 104 ? -8.549 16.883 8.231 1.00 38.59 104 MET A N 1
ATOM 760 C CA . MET A 1 104 ? -8.064 16.328 6.970 1.00 38.59 104 MET A CA 1
ATOM 761 C C . MET A 1 104 ? -8.343 17.349 5.864 1.00 38.59 104 MET A C 1
ATOM 763 O O . MET A 1 104 ? -9.493 17.578 5.484 1.00 38.59 104 MET A O 1
ATOM 767 N N . GLN A 1 105 ? -7.303 18.059 5.424 1.00 32.50 105 GLN A N 1
ATOM 768 C CA . GLN A 1 105 ? -7.455 19.065 4.380 1.00 32.50 105 GLN A CA 1
ATOM 769 C C . GLN A 1 105 ? -7.801 18.340 3.083 1.00 32.50 105 GLN A C 1
ATOM 771 O O . GLN A 1 105 ? -7.103 17.404 2.701 1.00 32.50 105 GLN A O 1
ATOM 776 N N . ARG A 1 106 ? -8.886 18.768 2.423 1.00 31.83 106 ARG A N 1
ATOM 777 C CA . ARG A 1 106 ? -9.325 18.214 1.138 1.00 31.83 106 ARG A CA 1
ATOM 778 C C . ARG A 1 106 ? -8.167 18.229 0.141 1.00 31.83 106 ARG A C 1
ATOM 780 O O . ARG A 1 106 ? -7.811 19.293 -0.372 1.00 31.83 106 ARG A O 1
ATOM 787 N N . LEU A 1 107 ? -7.643 17.042 -0.158 1.00 34.16 107 LEU A N 1
ATOM 788 C CA . LEU A 1 107 ? -6.832 16.782 -1.339 1.00 34.16 107 LEU A CA 1
ATOM 789 C C . LEU A 1 107 ? -7.732 17.006 -2.558 1.00 34.16 107 LEU A C 1
ATOM 791 O O . LEU A 1 107 ? -8.509 16.143 -2.950 1.00 34.16 107 LEU A O 1
ATOM 795 N N . HIS A 1 108 ? -7.680 18.218 -3.110 1.00 29.47 108 HIS A N 1
ATOM 796 C CA . HIS A 1 108 ? -8.362 18.544 -4.354 1.00 29.47 108 HIS A CA 1
ATOM 797 C C . HIS A 1 108 ? -7.531 18.022 -5.525 1.00 29.47 108 HIS A C 1
ATOM 799 O O . HIS A 1 108 ? -6.727 18.760 -6.099 1.00 29.47 108 HIS A O 1
ATOM 805 N N . THR A 1 109 ? -7.754 16.769 -5.907 1.00 35.12 109 THR A N 1
ATOM 806 C CA . THR A 1 109 ? -7.282 16.255 -7.195 1.00 35.12 109 THR A CA 1
ATOM 807 C C . THR A 1 109 ? -8.144 16.868 -8.299 1.00 35.12 109 THR A C 1
ATOM 809 O O . THR A 1 109 ? -9.180 16.329 -8.679 1.00 35.12 109 THR A O 1
ATOM 812 N N . ARG A 1 110 ? -7.753 18.051 -8.790 1.00 25.78 110 ARG A N 1
ATOM 813 C CA . ARG A 1 110 ? -8.352 18.630 -10.000 1.00 25.78 110 ARG A CA 1
ATOM 814 C C . ARG A 1 110 ? -7.874 17.835 -11.211 1.00 25.78 110 ARG A C 1
ATOM 816 O O . ARG A 1 110 ? -6.763 18.051 -11.682 1.00 25.78 110 ARG A O 1
ATOM 823 N N . VAL A 1 111 ? -8.737 16.973 -11.734 1.00 28.20 111 VAL A N 1
ATOM 824 C CA . VAL A 1 111 ? -8.622 16.486 -13.111 1.00 28.20 111 VAL A CA 1
ATOM 825 C C . VAL A 1 111 ? -9.256 17.541 -14.015 1.00 28.20 111 VAL A C 1
ATOM 827 O O . VAL A 1 111 ? -10.477 17.676 -14.059 1.00 28.20 111 VAL A O 1
ATOM 830 N N . THR A 1 112 ? -8.430 18.332 -14.696 1.00 25.94 112 THR A N 1
ATOM 831 C CA . THR A 1 112 ? -8.864 19.079 -15.883 1.00 25.94 112 THR A CA 1
ATOM 832 C C . THR A 1 112 ? -8.777 18.143 -17.079 1.00 25.94 112 THR A C 1
ATOM 834 O O . THR A 1 112 ? -7.680 17.678 -17.395 1.00 25.94 112 THR A O 1
ATOM 837 N N . ALA A 1 113 ? -9.928 17.860 -17.688 1.00 35.28 113 ALA A N 1
ATOM 838 C CA . ALA A 1 113 ? -10.017 17.311 -19.039 1.00 35.28 113 ALA A CA 1
ATOM 839 C C . ALA A 1 113 ? -9.702 18.396 -20.084 1.00 35.28 113 ALA A C 1
ATOM 841 O O . ALA A 1 113 ? -9.901 19.588 -19.746 1.00 35.28 113 ALA A O 1
#

Sequence (113 aa):
MGAEAGGDAEADREFVWVLDPVDGTANFVNGFPLFASSIGVLRRGRPVVGAIWCSTSHALRPGVYHAQEGGPLCFEGEPAPLGRPSVGVKRRLGASPGRAHGRMQRLHTRVTA